Protein AF-A0A2V7HXD5-F1 (afdb_monomer_lite)

Structure (mmCIF, N/CA/C/O backbone):
data_AF-A0A2V7HXD5-F1
#
_entry.id   AF-A0A2V7HXD5-F1
#
loop_
_atom_site.group_PDB
_atom_site.id
_atom_site.type_symbol
_atom_site.label_atom_id
_atom_site.label_alt_id
_atom_site.label_comp_id
_atom_site.label_asym_id
_atom_site.label_entity_id
_atom_site.label_seq_id
_atom_site.pdbx_PDB_ins_code
_atom_site.Cartn_x
_atom_site.Cartn_y
_atom_site.Cartn_z
_atom_site.occupancy
_atom_site.B_iso_or_equiv
_atom_site.auth_seq_id
_atom_site.auth_comp_id
_atom_site.auth_asym_id
_atom_site.auth_atom_id
_atom_site.pdbx_PDB_model_num
ATOM 1 N N . GLY A 1 1 ? 47.932 -38.379 -30.375 1.00 43.94 1 GLY A N 1
ATOM 2 C CA . GLY A 1 1 ? 46.528 -38.253 -30.780 1.00 43.94 1 GLY A CA 1
ATOM 3 C C . GLY A 1 1 ? 46.052 -36.989 -30.139 1.00 43.94 1 GLY A C 1
ATOM 4 O O . GLY A 1 1 ? 45.934 -36.990 -28.926 1.00 43.94 1 GLY A O 1
ATOM 5 N N . ASP A 1 2 ? 45.994 -35.955 -30.968 1.00 50.66 2 ASP A N 1
ATOM 6 C CA . ASP A 1 2 ? 45.610 -34.555 -30.775 1.00 50.66 2 ASP A CA 1
ATOM 7 C C . ASP A 1 2 ? 45.106 -34.139 -29.389 1.00 50.66 2 ASP A C 1
ATOM 9 O O . ASP A 1 2 ? 44.000 -34.474 -28.968 1.00 50.66 2 ASP A O 1
ATOM 13 N N . GLU A 1 3 ? 45.947 -33.354 -28.713 1.00 61.72 3 GLU A N 1
ATOM 14 C CA . GLU A 1 3 ? 45.525 -32.427 -27.672 1.00 61.72 3 GLU A CA 1
ATOM 15 C C . GLU A 1 3 ? 44.831 -31.251 -28.366 1.00 61.72 3 GLU A C 1
ATOM 17 O O . GLU A 1 3 ? 45.400 -30.597 -29.239 1.00 61.72 3 GLU A O 1
ATOM 22 N N . ASP A 1 4 ? 43.570 -31.040 -28.005 1.00 64.25 4 ASP A N 1
ATOM 23 C CA . ASP A 1 4 ? 42.697 -29.964 -28.466 1.00 64.25 4 ASP A CA 1
ATOM 24 C C . ASP A 1 4 ? 43.253 -28.621 -27.943 1.00 64.25 4 ASP A C 1
ATOM 26 O O . ASP A 1 4 ? 42.905 -28.145 -26.859 1.00 64.25 4 ASP A O 1
ATOM 30 N N . GLU A 1 5 ? 44.242 -28.066 -28.652 1.00 73.25 5 GLU A N 1
ATOM 31 C CA . GLU A 1 5 ? 44.951 -26.850 -28.255 1.00 73.25 5 GLU A CA 1
ATOM 32 C C . GLU A 1 5 ? 44.042 -25.633 -28.482 1.00 73.25 5 GLU A C 1
ATOM 34 O O . GLU A 1 5 ? 43.740 -25.237 -29.609 1.00 73.25 5 GLU A O 1
ATOM 39 N N . GLN A 1 6 ? 43.556 -25.042 -27.390 1.00 76.94 6 GLN A N 1
ATOM 40 C CA . GLN A 1 6 ? 42.638 -23.907 -27.421 1.00 76.94 6 GLN A CA 1
ATOM 41 C C . GLN A 1 6 ? 43.305 -22.672 -28.067 1.00 76.94 6 GLN A C 1
ATOM 43 O O . GLN A 1 6 ? 44.046 -21.936 -27.420 1.00 76.94 6 GLN A O 1
ATOM 48 N N . LEU A 1 7 ? 42.990 -22.412 -29.341 1.00 79.62 7 LEU A N 1
ATOM 49 C CA . LEU A 1 7 ? 43.619 -21.377 -30.182 1.00 79.62 7 LEU A CA 1
ATOM 50 C C . LEU A 1 7 ? 43.292 -19.913 -29.803 1.00 79.62 7 LEU A C 1
ATOM 52 O O . LEU A 1 7 ? 43.888 -18.990 -30.361 1.00 79.62 7 LEU A O 1
ATOM 56 N N . GLY A 1 8 ? 42.366 -19.661 -28.871 1.00 82.12 8 GLY A N 1
ATOM 57 C CA . GLY A 1 8 ? 42.087 -18.313 -28.358 1.00 82.12 8 GLY A CA 1
ATOM 58 C C . GLY A 1 8 ? 40.630 -18.058 -27.966 1.00 82.12 8 GLY A C 1
ATOM 59 O O . GLY A 1 8 ? 39.785 -18.950 -28.002 1.00 82.12 8 GLY A O 1
ATOM 60 N N . VAL A 1 9 ? 40.336 -16.813 -27.578 1.00 90.31 9 VAL A N 1
ATOM 61 C CA . VAL A 1 9 ? 38.993 -16.347 -27.192 1.00 90.31 9 VAL A CA 1
ATOM 62 C C . VAL A 1 9 ? 38.540 -15.257 -28.158 1.00 90.31 9 VAL A C 1
ATOM 64 O O . VAL A 1 9 ? 39.230 -14.255 -28.335 1.00 90.31 9 VAL A O 1
ATOM 67 N N . ILE A 1 10 ? 37.356 -15.428 -28.746 1.00 88.94 10 ILE A N 1
ATOM 68 C CA . ILE A 1 10 ? 36.667 -14.374 -29.495 1.00 88.94 10 ILE A CA 1
ATOM 69 C C . ILE A 1 10 ? 35.654 -13.723 -28.553 1.00 88.94 10 ILE A C 1
ATOM 71 O O . ILE A 1 10 ? 34.765 -14.395 -28.035 1.00 88.94 10 ILE A O 1
ATOM 75 N N . CYS A 1 11 ? 35.778 -12.413 -28.346 1.00 88.00 11 CYS A N 1
ATOM 76 C CA . CYS A 1 11 ? 34.809 -11.619 -27.595 1.00 88.00 11 CYS A CA 1
ATOM 77 C C . CYS A 1 11 ? 34.032 -10.715 -28.556 1.00 88.00 11 CYS A C 1
ATOM 79 O O . CYS A 1 11 ? 34.633 -9.924 -29.281 1.00 88.00 11 CYS A O 1
ATOM 81 N N . ALA A 1 12 ? 32.703 -10.807 -28.532 1.00 87.88 12 ALA A N 1
ATOM 82 C CA . ALA A 1 12 ? 31.814 -9.857 -29.190 1.00 87.88 12 ALA A CA 1
ATOM 83 C C . ALA A 1 12 ? 31.232 -8.908 -28.133 1.00 87.88 12 ALA A C 1
ATOM 85 O O . ALA A 1 12 ? 30.623 -9.358 -27.162 1.00 87.88 12 ALA A O 1
ATOM 86 N N . CYS A 1 13 ? 31.426 -7.603 -28.320 1.00 87.25 13 CYS A N 1
ATOM 87 C CA . CYS A 1 13 ? 30.877 -6.566 -27.452 1.00 87.25 13 CYS A CA 1
ATOM 88 C C . CYS A 1 13 ? 29.902 -5.713 -28.260 1.00 87.25 13 CYS A C 1
ATOM 90 O O . CYS A 1 13 ? 30.297 -5.093 -29.244 1.00 87.25 13 CYS A O 1
ATOM 92 N N . GLU A 1 14 ? 28.648 -5.659 -27.825 1.00 90.31 14 GLU A N 1
ATOM 93 C CA . GLU A 1 14 ? 27.617 -4.815 -28.423 1.00 90.31 14 GLU A CA 1
ATOM 94 C C . GLU A 1 14 ? 27.211 -3.726 -27.425 1.00 90.31 14 GLU A C 1
ATOM 96 O O . GLU A 1 14 ? 27.039 -3.994 -26.229 1.00 90.31 14 GLU A O 1
ATOM 101 N N . ASP A 1 15 ? 27.088 -2.483 -27.895 1.00 92.56 15 ASP A N 1
ATOM 102 C CA . ASP A 1 15 ? 26.628 -1.382 -27.053 1.00 92.56 15 ASP A CA 1
ATOM 103 C C . ASP A 1 15 ? 25.112 -1.474 -26.843 1.00 92.56 15 ASP A C 1
ATOM 105 O O . ASP A 1 15 ? 24.300 -1.043 -27.660 1.00 92.56 15 ASP A O 1
ATOM 109 N N . LEU A 1 16 ? 24.729 -2.036 -25.699 1.00 92.44 16 LEU A N 1
ATOM 110 C CA . LEU A 1 16 ? 23.335 -2.180 -25.285 1.00 92.44 16 LEU A CA 1
ATOM 111 C C . LEU A 1 16 ? 22.818 -0.981 -24.476 1.00 92.44 16 LEU A C 1
ATOM 113 O O . LEU A 1 16 ? 21.741 -1.069 -23.882 1.00 92.44 16 LEU A O 1
ATOM 117 N N . THR A 1 17 ? 23.556 0.131 -24.400 1.00 93.25 17 THR A N 1
ATOM 118 C CA . THR A 1 17 ? 23.197 1.277 -23.546 1.00 93.25 17 THR A CA 1
ATOM 119 C C . THR A 1 17 ? 21.822 1.837 -23.902 1.00 93.25 17 THR A C 1
ATOM 121 O O . THR A 1 17 ? 20.978 2.015 -23.021 1.00 93.25 17 THR A O 1
ATOM 124 N N . ALA A 1 18 ? 21.555 2.055 -25.193 1.00 93.12 18 ALA A N 1
ATOM 125 C CA . ALA A 1 18 ? 20.279 2.591 -25.665 1.00 93.12 18 ALA A CA 1
ATOM 126 C C . ALA A 1 18 ? 19.106 1.631 -25.407 1.00 93.12 18 ALA A C 1
ATOM 128 O O . ALA A 1 18 ? 18.042 2.061 -24.958 1.00 93.12 18 ALA A O 1
ATOM 129 N N . VAL A 1 19 ? 19.317 0.329 -25.632 1.00 93.25 19 VAL A N 1
ATOM 130 C CA . VAL A 1 19 ? 18.309 -0.715 -25.389 1.00 93.25 19 VAL A CA 1
ATOM 131 C C . VAL A 1 19 ? 17.951 -0.763 -23.906 1.00 93.25 19 VAL A C 1
ATOM 133 O O . VAL A 1 19 ? 16.781 -0.650 -23.554 1.00 93.25 19 VAL A O 1
ATOM 136 N N . ARG A 1 20 ? 18.954 -0.811 -23.022 1.00 89.50 20 ARG A N 1
ATOM 137 C CA . ARG A 1 20 ? 18.744 -0.829 -21.566 1.00 89.50 20 ARG A CA 1
ATOM 138 C C . ARG A 1 20 ? 18.057 0.434 -21.051 1.00 89.50 20 ARG A C 1
ATOM 140 O O . ARG A 1 20 ? 17.211 0.353 -20.164 1.00 89.50 20 ARG A O 1
ATOM 147 N N . ALA A 1 21 ? 18.394 1.601 -21.600 1.00 91.25 21 ALA A N 1
ATOM 148 C CA . ALA A 1 21 ? 17.727 2.851 -21.245 1.00 91.25 21 ALA A CA 1
ATOM 149 C C . ALA A 1 21 ? 16.247 2.853 -21.670 1.00 91.25 21 ALA A C 1
ATOM 151 O O . ALA A 1 21 ? 15.394 3.348 -20.932 1.00 91.25 21 ALA A O 1
ATOM 152 N N . MET A 1 22 ? 15.932 2.289 -22.840 1.00 93.75 22 MET A N 1
ATOM 153 C CA . MET A 1 22 ? 14.553 2.136 -23.307 1.00 93.75 22 MET A CA 1
ATOM 154 C C . MET A 1 22 ? 13.769 1.141 -22.444 1.00 93.75 22 M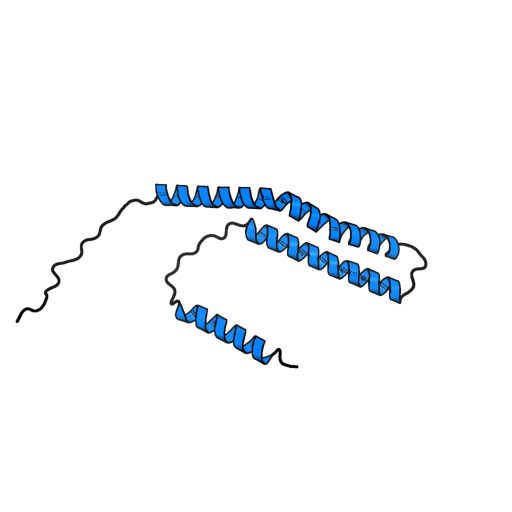ET A C 1
ATOM 156 O O . MET A 1 22 ? 12.648 1.442 -22.042 1.00 93.75 22 MET A O 1
ATOM 160 N N . GLU A 1 23 ? 14.364 -0.004 -22.107 1.00 92.00 23 GLU A N 1
ATOM 161 C CA . GLU A 1 23 ? 13.765 -0.990 -21.201 1.00 92.00 23 GLU A CA 1
ATOM 162 C C . GLU A 1 23 ? 13.416 -0.375 -19.842 1.00 92.00 23 GLU A C 1
ATOM 164 O O . GLU A 1 23 ? 12.315 -0.588 -19.336 1.00 92.00 23 GLU A O 1
ATOM 169 N N . GLU A 1 24 ? 14.312 0.429 -19.263 1.00 88.62 24 GLU A N 1
ATOM 170 C CA . GLU A 1 24 ? 14.051 1.077 -17.975 1.00 88.62 24 GLU A CA 1
ATOM 171 C C . GLU A 1 24 ? 12.925 2.113 -18.075 1.00 88.62 24 GLU A C 1
ATOM 173 O O . GLU A 1 24 ? 12.053 2.162 -17.208 1.00 88.62 24 GLU A O 1
ATOM 178 N N . ARG A 1 25 ? 12.871 2.888 -19.168 1.00 89.50 25 ARG A N 1
ATOM 179 C CA . ARG A 1 25 ? 11.766 3.828 -19.425 1.00 89.50 25 ARG A CA 1
ATOM 180 C C . ARG A 1 25 ? 10.427 3.112 -19.579 1.00 89.50 25 ARG A C 1
ATOM 182 O O . ARG A 1 25 ? 9.438 3.559 -19.004 1.00 89.50 25 ARG A O 1
ATOM 189 N N . LEU A 1 26 ? 10.390 2.003 -20.319 1.00 91.88 26 LEU A N 1
ATOM 190 C CA . LEU A 1 26 ? 9.186 1.181 -20.468 1.00 91.88 26 LEU A CA 1
ATOM 191 C C . LEU A 1 26 ? 8.746 0.605 -19.121 1.00 91.88 26 LEU A C 1
ATOM 193 O O . LEU A 1 26 ? 7.572 0.689 -18.769 1.00 91.88 26 LEU A O 1
ATOM 197 N N . ARG A 1 27 ? 9.693 0.091 -18.330 1.00 87.62 27 ARG A N 1
ATOM 198 C CA . ARG A 1 27 ? 9.423 -0.443 -16.991 1.00 87.62 27 ARG A CA 1
ATOM 199 C C . ARG A 1 27 ? 8.896 0.644 -16.046 1.00 87.62 27 ARG A C 1
ATOM 201 O O . ARG A 1 27 ? 7.976 0.392 -15.272 1.00 87.62 27 ARG A O 1
ATOM 208 N N . GLN A 1 28 ? 9.435 1.860 -16.119 1.00 86.44 28 GLN A N 1
ATOM 209 C CA . GLN A 1 28 ? 8.939 3.003 -15.352 1.00 86.44 28 GLN A CA 1
ATOM 210 C C . GLN A 1 28 ? 7.526 3.415 -15.790 1.00 86.44 28 GLN A C 1
ATOM 212 O O . GLN A 1 28 ? 6.674 3.666 -14.938 1.00 86.44 28 GLN A O 1
ATOM 217 N N . ALA A 1 29 ? 7.258 3.453 -17.097 1.00 89.12 29 ALA A N 1
ATOM 218 C CA . ALA A 1 29 ? 5.943 3.785 -17.638 1.00 89.12 29 ALA A CA 1
ATOM 219 C C . ALA A 1 29 ? 4.873 2.755 -17.237 1.00 89.12 29 ALA A C 1
ATOM 221 O O . ALA A 1 29 ? 3.789 3.143 -16.806 1.00 89.12 29 ALA A O 1
ATOM 222 N N . ASP A 1 30 ? 5.185 1.458 -17.305 1.00 88.81 30 ASP A N 1
ATOM 223 C CA 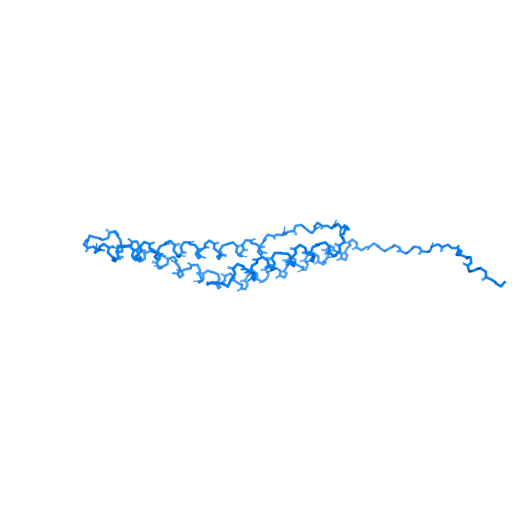. ASP A 1 30 ? 4.272 0.385 -16.893 1.00 88.81 30 ASP A CA 1
ATOM 224 C C . ASP A 1 30 ? 3.962 0.428 -15.386 1.00 88.81 30 ASP A C 1
ATOM 226 O O . ASP A 1 30 ? 2.803 0.308 -14.971 1.00 88.81 30 ASP A O 1
ATOM 230 N N . ARG A 1 31 ? 4.972 0.716 -14.550 1.00 84.94 31 ARG A N 1
ATOM 231 C CA . ARG A 1 31 ? 4.772 0.961 -13.111 1.00 84.94 31 ARG A CA 1
ATOM 232 C C . ARG A 1 31 ? 3.833 2.136 -12.861 1.00 84.94 31 ARG A C 1
ATOM 234 O O . ARG A 1 31 ? 2.898 2.007 -12.076 1.00 84.94 31 ARG A O 1
ATOM 241 N N . LEU A 1 32 ? 4.049 3.270 -13.530 1.00 85.81 32 LEU A N 1
ATOM 242 C CA . LEU A 1 32 ? 3.195 4.455 -13.390 1.00 85.81 32 LEU A CA 1
ATOM 243 C C . LEU A 1 32 ? 1.763 4.192 -13.867 1.00 85.81 32 LEU A C 1
ATOM 245 O O . LEU A 1 32 ? 0.813 4.596 -13.199 1.00 85.81 32 LEU A O 1
ATOM 249 N N . ALA A 1 33 ? 1.593 3.480 -14.981 1.00 88.56 33 ALA A N 1
ATOM 250 C CA . ALA A 1 33 ? 0.278 3.080 -15.470 1.00 88.56 33 ALA A CA 1
ATOM 251 C C . ALA A 1 33 ? -0.437 2.169 -14.460 1.00 88.56 33 ALA A C 1
ATOM 253 O O . ALA A 1 33 ? -1.623 2.352 -14.181 1.00 88.56 33 ALA A O 1
ATOM 254 N N . THR A 1 34 ? 0.290 1.222 -13.866 1.00 86.50 34 THR A N 1
ATOM 255 C CA . THR A 1 34 ? -0.240 0.327 -12.833 1.00 86.50 34 THR A CA 1
ATOM 256 C C . THR A 1 34 ? -0.627 1.090 -11.569 1.00 86.50 34 THR A C 1
ATOM 258 O O . THR A 1 34 ? -1.750 0.922 -11.094 1.00 86.50 34 THR A O 1
ATOM 261 N N . LEU A 1 35 ? 0.230 1.995 -11.085 1.00 86.50 35 LEU A N 1
ATOM 262 C CA . LEU A 1 35 ? -0.096 2.913 -9.991 1.00 86.50 35 LEU A CA 1
ATOM 263 C C . LEU A 1 35 ? -1.359 3.718 -10.303 1.00 86.50 35 LEU A C 1
ATOM 265 O O . LEU A 1 35 ? -2.243 3.805 -9.457 1.00 86.50 35 LEU A O 1
ATOM 269 N N . GLY A 1 36 ? -1.492 4.250 -11.520 1.00 85.75 36 GLY A N 1
ATOM 270 C CA . GLY A 1 36 ? -2.686 4.974 -11.959 1.00 85.75 36 GLY A CA 1
ATOM 271 C C . GLY A 1 36 ? -3.955 4.121 -11.877 1.00 85.75 36 GLY A C 1
ATOM 272 O O . GLY A 1 36 ? -4.939 4.546 -11.273 1.00 85.75 36 GLY A O 1
ATOM 273 N N . ARG A 1 37 ? -3.921 2.884 -12.398 1.00 86.25 37 ARG A N 1
ATOM 274 C CA . ARG A 1 37 ? -5.050 1.936 -12.302 1.00 86.25 37 ARG A CA 1
ATOM 275 C C . ARG A 1 37 ? -5.396 1.579 -10.855 1.00 86.25 37 ARG A C 1
ATOM 277 O O . ARG A 1 37 ? -6.569 1.440 -10.526 1.00 86.25 37 ARG A O 1
ATOM 284 N N . MET A 1 38 ? -4.391 1.430 -9.994 1.00 85.56 38 MET A N 1
ATOM 285 C CA . MET A 1 38 ? -4.585 1.087 -8.583 1.00 85.56 38 MET A CA 1
ATOM 286 C C . MET A 1 38 ? -5.015 2.288 -7.734 1.00 85.56 38 MET A C 1
ATOM 288 O O . MET A 1 38 ? -5.657 2.094 -6.709 1.00 85.56 38 MET A O 1
ATOM 292 N N . SER A 1 39 ? -4.715 3.521 -8.154 1.00 87.44 39 SER A N 1
ATOM 293 C CA . SER A 1 39 ? -4.924 4.733 -7.347 1.00 87.44 39 SER A CA 1
ATOM 294 C C . SER A 1 39 ? -6.377 4.918 -6.912 1.00 87.44 39 SER A C 1
ATOM 296 O O . SER A 1 39 ? -6.629 5.249 -5.756 1.00 87.44 39 SER A O 1
ATOM 298 N N . ALA A 1 40 ? -7.339 4.661 -7.806 1.00 86.56 40 ALA A N 1
ATOM 299 C CA . ALA A 1 40 ? -8.760 4.743 -7.466 1.00 86.56 40 ALA A CA 1
ATOM 300 C C . ALA A 1 40 ? -9.141 3.717 -6.386 1.00 86.56 40 ALA A C 1
ATOM 302 O O . ALA A 1 40 ? -9.769 4.069 -5.388 1.00 86.56 40 ALA A O 1
ATOM 303 N N . ASN A 1 41 ? -8.701 2.467 -6.546 1.00 86.12 41 ASN A N 1
ATOM 304 C CA . ASN A 1 41 ? -8.966 1.399 -5.583 1.00 86.12 41 ASN A CA 1
ATOM 305 C C . ASN A 1 41 ? -8.299 1.681 -4.234 1.00 86.12 41 ASN A C 1
ATOM 307 O O . ASN A 1 41 ? -8.949 1.552 -3.206 1.00 86.12 41 ASN A O 1
ATOM 311 N N . ILE A 1 42 ? -7.056 2.164 -4.228 1.00 90.56 42 ILE A N 1
ATOM 312 C CA . ILE A 1 42 ? -6.338 2.539 -3.003 1.00 90.56 42 ILE A CA 1
ATOM 313 C C . ILE A 1 42 ? -7.042 3.693 -2.291 1.00 90.56 42 ILE A C 1
ATOM 315 O O . ILE A 1 42 ? -7.224 3.647 -1.078 1.00 90.56 42 ILE A O 1
ATOM 319 N N . ALA A 1 43 ? -7.504 4.710 -3.022 1.00 90.62 43 ALA A N 1
ATOM 320 C CA . ALA A 1 43 ? -8.275 5.797 -2.427 1.00 90.62 43 ALA A CA 1
ATOM 321 C C . ALA A 1 43 ? -9.577 5.288 -1.780 1.00 90.62 43 ALA A C 1
ATOM 323 O O . ALA A 1 43 ? -9.947 5.740 -0.694 1.00 90.62 43 ALA A O 1
ATOM 324 N N . HIS A 1 44 ? -10.261 4.333 -2.416 1.00 90.44 44 HIS A N 1
ATOM 325 C CA . HIS A 1 44 ? -11.426 3.666 -1.834 1.00 90.44 44 HIS A CA 1
ATOM 326 C C . HIS A 1 44 ? -11.064 2.826 -0.602 1.00 90.44 44 HIS A C 1
ATOM 328 O O . HIS A 1 44 ? -11.747 2.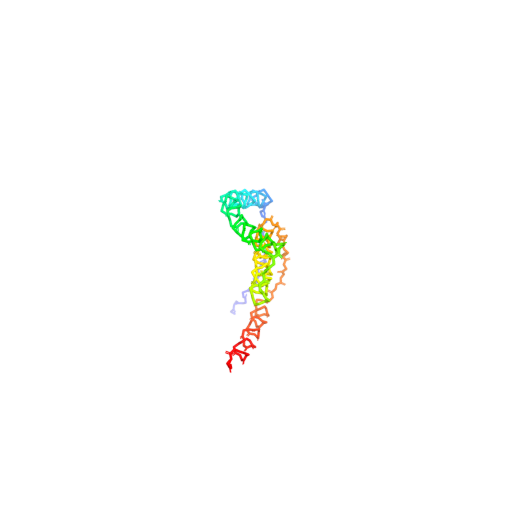904 0.419 1.00 90.44 44 HIS A O 1
ATOM 334 N N . GLU A 1 45 ? -9.972 2.072 -0.659 1.00 92.44 45 GLU A N 1
ATOM 335 C CA . GLU A 1 45 ? -9.507 1.236 0.444 1.00 92.44 45 GLU A CA 1
ATOM 336 C C . GLU A 1 45 ? -8.990 2.036 1.637 1.00 92.44 45 GLU A C 1
ATOM 338 O O . GLU A 1 45 ? -9.149 1.563 2.752 1.00 92.44 45 GLU A O 1
ATOM 343 N N . ILE A 1 46 ? -8.441 3.238 1.440 1.00 94.69 46 ILE A N 1
ATOM 344 C CA . ILE A 1 46 ? -8.055 4.171 2.513 1.00 94.69 46 ILE A CA 1
ATOM 345 C C . ILE A 1 46 ? -9.291 4.821 3.142 1.00 94.69 46 ILE A C 1
ATOM 347 O O . ILE A 1 46 ? -9.365 4.988 4.362 1.00 94.69 46 ILE A O 1
ATOM 351 N N . ARG A 1 47 ? -10.285 5.184 2.322 1.00 92.88 47 ARG A N 1
ATOM 352 C CA . ARG A 1 47 ? -11.514 5.837 2.795 1.00 92.88 47 ARG A CA 1
ATOM 353 C C . ARG A 1 47 ? -12.266 4.975 3.809 1.00 92.88 47 ARG A C 1
ATOM 355 O O . ARG A 1 47 ? -12.823 5.515 4.759 1.00 92.88 47 ARG A O 1
ATOM 362 N N . ASN A 1 48 ? -12.268 3.658 3.624 1.00 92.75 48 ASN A N 1
ATOM 363 C CA . ASN A 1 48 ? -13.033 2.737 4.464 1.00 92.75 48 ASN A CA 1
ATOM 364 C C . ASN A 1 48 ? -12.526 2.679 5.930 1.00 92.75 48 ASN A C 1
ATOM 366 O O . ASN A 1 48 ? -13.317 2.975 6.827 1.00 92.75 48 ASN A O 1
ATOM 370 N N . PRO A 1 49 ? -11.240 2.378 6.210 1.00 94.12 49 PRO A N 1
ATOM 371 C CA . PRO A 1 49 ? -10.648 2.482 7.542 1.00 94.12 49 PRO A CA 1
ATOM 372 C C . PRO A 1 49 ? -10.807 3.870 8.157 1.00 94.12 49 PRO A C 1
ATOM 374 O O . PRO A 1 49 ? -11.133 3.970 9.335 1.00 94.12 49 PRO A O 1
ATOM 377 N N . LEU A 1 50 ? -10.635 4.942 7.370 1.00 96.12 50 LEU A N 1
ATOM 378 C CA . LEU A 1 50 ? -10.816 6.311 7.863 1.00 96.12 50 LEU A CA 1
ATOM 379 C C . LEU A 1 50 ? -12.249 6.570 8.334 1.00 96.12 50 LEU A C 1
ATOM 381 O O . LEU A 1 50 ? -12.435 7.099 9.423 1.00 96.12 50 LEU A O 1
ATOM 385 N N . ALA A 1 51 ? -13.258 6.156 7.567 1.00 95.94 51 ALA A N 1
ATOM 386 C CA . ALA A 1 51 ? -14.653 6.296 7.978 1.00 95.94 51 ALA A CA 1
ATOM 387 C C . ALA A 1 51 ? -14.948 5.503 9.264 1.00 95.94 51 ALA A C 1
ATOM 389 O O . ALA A 1 51 ? -15.608 6.013 10.170 1.00 95.94 51 ALA A O 1
ATOM 390 N N . SER A 1 52 ? -14.414 4.281 9.375 1.00 95.56 52 SER A N 1
ATOM 391 C CA . SER A 1 52 ? -14.544 3.460 10.585 1.00 95.56 52 SER A CA 1
ATOM 392 C C . SER A 1 52 ? -13.839 4.087 11.793 1.00 95.56 52 SER A C 1
ATOM 394 O O . SER A 1 52 ? -14.365 4.029 12.903 1.00 95.56 52 SER A O 1
ATOM 396 N N . LEU A 1 53 ? -12.667 4.695 11.589 1.00 95.94 53 LEU A N 1
ATOM 397 C CA . LEU A 1 53 ? -11.923 5.429 12.613 1.00 95.94 53 LEU A CA 1
ATOM 398 C C . LEU A 1 53 ? -12.715 6.630 13.112 1.00 95.94 53 LEU A C 1
ATOM 400 O O . LEU A 1 53 ? -12.907 6.770 14.317 1.00 95.94 53 LEU A O 1
ATOM 404 N N . THR A 1 54 ? -13.197 7.467 12.191 1.00 94.94 54 THR A N 1
ATOM 405 C CA . THR A 1 54 ? -13.996 8.649 12.521 1.00 94.94 54 THR A CA 1
ATOM 406 C C . THR A 1 54 ? -15.229 8.254 13.322 1.00 94.94 54 THR A C 1
ATOM 408 O O . THR A 1 54 ? -15.412 8.771 14.419 1.00 94.94 54 THR A O 1
ATOM 411 N N . GLY A 1 55 ? -16.003 7.267 12.858 1.00 94.62 55 GLY A N 1
ATOM 412 C CA . GLY A 1 55 ? -17.189 6.806 13.582 1.00 94.62 55 GLY A CA 1
ATOM 413 C C . GLY A 1 55 ? -16.866 6.238 14.969 1.00 94.62 55 GLY A C 1
ATOM 414 O O . GLY A 1 55 ? -17.567 6.524 15.937 1.00 94.62 55 GLY A O 1
ATOM 415 N N . ALA A 1 56 ? -15.776 5.474 15.108 1.00 93.62 56 ALA A N 1
ATOM 416 C CA . ALA A 1 56 ? -15.370 4.952 16.411 1.00 93.62 56 ALA A CA 1
ATOM 417 C C . ALA A 1 56 ? -14.945 6.070 17.378 1.00 93.62 56 ALA A C 1
ATOM 419 O O . ALA A 1 56 ? -15.325 6.048 18.548 1.00 93.62 56 ALA A O 1
ATOM 420 N N . ILE A 1 57 ? -14.196 7.060 16.888 1.00 94.38 57 ILE A N 1
ATOM 421 C CA . ILE A 1 57 ? -13.741 8.214 17.672 1.00 94.38 57 ILE A CA 1
ATOM 422 C C . ILE A 1 57 ? -14.920 9.106 18.078 1.00 94.38 57 ILE A C 1
ATOM 424 O O . ILE A 1 57 ? -14.970 9.540 19.226 1.00 94.38 57 ILE A O 1
ATOM 428 N N . GLU A 1 58 ? -15.890 9.340 17.192 1.00 94.12 58 GLU A N 1
ATOM 429 C CA . GLU A 1 58 ? -17.105 10.109 17.500 1.00 94.12 58 GLU A CA 1
ATOM 430 C C . GLU A 1 58 ? -17.893 9.481 18.658 1.00 94.12 58 GLU A C 1
ATOM 432 O O . GLU A 1 58 ? -18.283 10.173 19.600 1.00 94.12 58 GLU A O 1
ATOM 437 N N . VAL A 1 59 ? -18.064 8.155 18.646 1.00 92.31 59 VAL A N 1
ATOM 438 C CA . VAL A 1 59 ? -18.748 7.438 19.733 1.00 92.31 59 VAL A CA 1
ATOM 439 C C . VAL A 1 59 ? -17.912 7.429 21.016 1.00 92.31 59 VAL A C 1
ATOM 441 O O . VAL A 1 59 ? -18.460 7.564 22.112 1.00 92.31 59 VAL A O 1
ATOM 444 N N . LEU A 1 60 ? -16.587 7.310 20.915 1.00 90.94 60 LEU A N 1
ATOM 445 C CA . LEU A 1 60 ? -15.684 7.403 22.068 1.00 90.94 60 LEU A CA 1
ATOM 446 C C . LEU A 1 60 ? -15.704 8.787 22.728 1.00 90.94 60 LEU A C 1
ATOM 448 O O . LEU A 1 60 ? -15.590 8.870 23.951 1.00 90.94 60 LEU A O 1
ATOM 452 N N . ALA A 1 61 ? -15.845 9.847 21.931 1.00 88.38 61 ALA A N 1
ATOM 453 C CA . ALA A 1 61 ? -15.931 11.227 22.398 1.00 88.38 61 ALA A CA 1
ATOM 454 C C . ALA A 1 61 ? -17.303 11.568 23.006 1.00 88.38 61 ALA A C 1
ATOM 456 O O . ALA A 1 61 ? -17.421 12.543 23.749 1.00 88.38 61 ALA A O 1
ATOM 457 N N . SER A 1 62 ? -18.339 10.778 22.711 1.00 88.25 62 SER A N 1
ATOM 458 C CA . SER A 1 62 ? -19.661 10.943 23.314 1.00 88.25 62 SER A CA 1
ATOM 459 C C . SER A 1 62 ? -19.685 10.484 24.783 1.00 88.25 62 SER A C 1
ATOM 461 O O . SER A 1 62 ? -19.011 9.533 25.182 1.00 88.25 62 SER A O 1
ATOM 463 N N . ASN A 1 63 ? -20.461 11.175 25.622 1.00 79.06 63 ASN A N 1
ATOM 464 C CA . ASN A 1 63 ? -20.629 10.805 27.029 1.00 79.06 63 ASN A CA 1
ATOM 465 C C . ASN A 1 63 ? -21.544 9.574 27.167 1.00 79.06 63 ASN A C 1
ATOM 467 O O . ASN A 1 63 ? -22.536 9.456 26.454 1.00 79.06 63 ASN A O 1
ATOM 471 N N . GLY A 1 64 ? -21.268 8.702 28.144 1.00 77.06 64 GLY A N 1
ATOM 472 C CA . GLY A 1 64 ? -22.154 7.579 28.496 1.00 77.06 64 GLY A CA 1
ATOM 473 C C . GLY A 1 64 ? -21.807 6.222 27.870 1.00 77.06 64 GLY A C 1
ATOM 474 O O . GLY A 1 64 ? -22.545 5.259 28.061 1.00 77.06 64 GLY A O 1
ATOM 475 N N . THR A 1 65 ? -20.680 6.103 27.166 1.00 76.12 65 THR A N 1
ATOM 476 C CA . THR A 1 65 ? -20.217 4.831 26.591 1.00 76.12 65 THR A CA 1
ATOM 477 C C . THR A 1 65 ? -19.742 3.874 27.689 1.00 76.12 65 THR A C 1
ATOM 479 O O . THR A 1 65 ? -18.819 4.195 28.442 1.00 76.12 65 THR A O 1
ATOM 482 N N . ALA A 1 66 ? -20.354 2.688 27.776 1.00 84.06 66 ALA A N 1
ATOM 483 C CA . ALA A 1 66 ? -19.948 1.640 28.714 1.00 84.06 66 ALA A CA 1
ATOM 484 C C . ALA A 1 66 ? -18.485 1.212 28.487 1.00 84.06 66 ALA A C 1
ATOM 486 O O . ALA A 1 66 ? -17.993 1.250 27.357 1.00 84.06 66 ALA A O 1
ATOM 487 N N . GLY A 1 67 ? -17.798 0.776 29.550 1.00 85.56 67 GLY A N 1
ATOM 488 C CA . GLY A 1 67 ? -16.371 0.420 29.503 1.00 85.56 67 GLY A CA 1
ATOM 489 C C . GLY A 1 67 ? -16.031 -0.625 28.434 1.00 85.56 67 GLY A C 1
ATOM 490 O O . GLY A 1 67 ? -15.109 -0.418 27.653 1.00 85.56 67 GLY A O 1
ATOM 491 N N . GLU A 1 68 ? -16.838 -1.681 28.320 1.00 86.25 68 GLU A N 1
ATOM 492 C CA . GLU A 1 68 ? -16.650 -2.745 27.321 1.00 86.25 68 GLU A CA 1
ATOM 493 C C . GLU A 1 68 ? -16.808 -2.234 25.875 1.00 86.25 68 GLU A C 1
ATOM 495 O O . GLU A 1 68 ? -16.029 -2.574 24.984 1.00 86.25 68 GLU A O 1
ATOM 500 N N . VAL A 1 69 ? -17.782 -1.347 25.637 1.00 88.88 69 VAL A N 1
ATOM 501 C CA . VAL A 1 69 ? -17.995 -0.723 24.322 1.00 88.88 69 VAL A CA 1
ATOM 502 C C . VAL A 1 69 ? -16.834 0.209 23.982 1.00 88.88 69 VAL A C 1
ATOM 504 O O . VAL A 1 69 ? -16.336 0.188 22.858 1.00 88.88 69 VAL A O 1
ATOM 507 N N . ARG A 1 70 ? -16.359 0.991 24.957 1.00 90.62 70 ARG A N 1
ATOM 508 C CA . ARG A 1 70 ? -15.194 1.869 24.806 1.00 90.62 70 ARG A CA 1
ATOM 509 C C . ARG A 1 70 ? -13.943 1.078 24.425 1.00 90.62 70 ARG A C 1
ATOM 511 O O . ARG A 1 70 ? -13.234 1.475 23.506 1.00 90.62 70 ARG A O 1
ATOM 518 N N . GLU A 1 71 ? -13.697 -0.048 25.084 1.00 92.31 71 GLU A N 1
ATOM 519 C CA . GLU A 1 71 ? -12.552 -0.905 24.781 1.00 92.31 71 GLU A CA 1
ATOM 520 C C . GLU A 1 71 ? -12.643 -1.498 23.371 1.00 92.31 71 GLU A C 1
ATOM 522 O O . GLU A 1 71 ? -11.686 -1.423 22.599 1.00 92.31 71 GLU A O 1
ATOM 527 N N . ARG A 1 72 ? -13.825 -1.976 22.968 1.00 92.62 72 ARG A N 1
ATOM 528 C CA . ARG A 1 72 ? -14.047 -2.474 21.606 1.00 92.62 72 ARG A CA 1
ATOM 529 C C . ARG A 1 72 ? -13.823 -1.399 20.539 1.00 92.62 72 ARG A C 1
ATOM 531 O O . ARG A 1 72 ? -13.228 -1.688 19.502 1.00 92.62 72 ARG A O 1
ATOM 538 N N . LEU A 1 73 ? -14.267 -0.167 20.783 1.00 94.19 73 LEU A N 1
ATOM 539 C CA . LEU A 1 73 ? -14.040 0.962 19.876 1.00 94.19 73 LEU A CA 1
ATOM 540 C C . LEU A 1 73 ? -12.555 1.336 19.793 1.00 94.19 73 LEU A C 1
ATOM 542 O O . LEU A 1 73 ? -12.051 1.569 18.696 1.00 94.19 73 LEU A O 1
ATOM 546 N N . ALA A 1 74 ? -11.829 1.325 20.914 1.00 93.19 74 ALA A N 1
ATOM 547 C CA . ALA A 1 74 ? -10.384 1.548 20.919 1.00 93.19 74 ALA A CA 1
ATOM 548 C C . ALA A 1 74 ? -9.633 0.473 20.110 1.00 93.19 74 ALA A C 1
ATOM 550 O O . ALA A 1 74 ? -8.726 0.795 19.343 1.00 93.19 74 ALA A O 1
ATOM 551 N N . GLN A 1 75 ? -10.054 -0.793 20.204 1.00 95.25 75 GLN A N 1
ATOM 552 C CA . GLN A 1 75 ? -9.492 -1.875 19.390 1.00 95.25 75 GLN A CA 1
ATOM 553 C C . GLN A 1 75 ? -9.771 -1.693 17.893 1.00 95.25 75 GLN A C 1
ATOM 555 O O . GLN A 1 75 ? -8.890 -1.939 17.069 1.00 95.25 75 GLN A O 1
ATOM 560 N N . ILE A 1 76 ? -10.965 -1.213 17.524 1.00 94.75 76 ILE A N 1
ATOM 561 C CA . ILE A 1 76 ? -11.281 -0.859 16.130 1.00 94.75 76 ILE A CA 1
ATOM 562 C C . ILE A 1 76 ? -10.326 0.231 15.634 1.00 94.75 76 ILE A C 1
ATOM 564 O O . ILE A 1 76 ? -9.770 0.101 14.545 1.00 94.75 76 ILE A O 1
ATOM 568 N N . VAL A 1 77 ? -10.077 1.264 16.444 1.00 96.12 77 VAL A N 1
ATOM 569 C CA . VAL A 1 77 ? -9.154 2.349 16.086 1.00 96.12 77 VAL A CA 1
ATOM 570 C C . VAL A 1 77 ? -7.738 1.827 15.833 1.00 96.12 77 VAL A C 1
ATOM 572 O O . VAL A 1 77 ? -7.140 2.123 14.798 1.00 96.12 77 VAL A O 1
ATOM 575 N N . LEU A 1 78 ? -7.201 1.007 16.739 1.00 96.00 78 LEU A N 1
ATOM 576 C CA . LEU A 1 78 ? -5.861 0.435 16.578 1.00 96.00 78 LEU A CA 1
ATOM 577 C C . LEU A 1 78 ? -5.763 -0.446 15.327 1.00 96.00 78 LEU A C 1
ATOM 579 O O . LEU A 1 78 ? -4.813 -0.324 14.552 1.00 96.00 78 LEU A O 1
ATOM 583 N N . LYS A 1 79 ? -6.773 -1.290 15.096 1.00 96.12 79 LYS A N 1
ATOM 584 C CA . LYS A 1 79 ? -6.827 -2.183 13.938 1.00 96.12 79 LYS A CA 1
ATOM 585 C C . LYS A 1 79 ? -6.852 -1.417 12.616 1.00 96.12 79 LYS A C 1
ATOM 587 O O . LYS A 1 79 ? -6.072 -1.729 11.717 1.00 96.12 79 LYS A O 1
ATOM 592 N N . GLU A 1 80 ? -7.728 -0.424 12.484 1.00 96.88 80 GLU A N 1
ATOM 593 C CA . GLU A 1 80 ? -7.871 0.327 11.232 1.00 96.88 80 GLU A CA 1
ATOM 594 C C . GLU A 1 80 ? -6.669 1.250 10.971 1.00 96.88 80 GLU A C 1
ATOM 596 O O . GLU A 1 80 ? -6.266 1.418 9.821 1.00 96.88 80 GLU A O 1
ATOM 601 N N . SER A 1 81 ? -6.018 1.762 12.022 1.00 95.50 81 SER A N 1
ATOM 602 C CA . SER A 1 81 ? -4.734 2.472 11.908 1.00 95.50 81 SER A CA 1
ATOM 603 C C . SER A 1 81 ? -3.613 1.563 11.378 1.00 95.50 81 SER A C 1
ATOM 605 O O . SER A 1 81 ? -2.874 1.931 10.457 1.00 95.50 81 SER A O 1
ATOM 607 N N . GLY A 1 82 ? -3.525 0.330 11.893 1.00 95.62 82 GLY A N 1
ATOM 608 C CA . GLY A 1 82 ? -2.600 -0.682 11.377 1.00 95.62 82 GLY A CA 1
ATOM 609 C C . GLY A 1 82 ? -2.879 -1.021 9.912 1.00 95.62 82 GLY A C 1
ATOM 610 O O . GLY A 1 82 ? -1.970 -1.028 9.086 1.00 95.62 82 GLY A O 1
ATOM 611 N N . ARG A 1 83 ? -4.153 -1.200 9.551 1.00 95.44 83 ARG A N 1
ATOM 612 C CA . ARG A 1 83 ? -4.562 -1.465 8.166 1.00 95.44 83 ARG A CA 1
ATOM 613 C C . ARG A 1 83 ? -4.196 -0.328 7.208 1.00 95.44 83 ARG A C 1
ATOM 615 O O . ARG A 1 83 ? -3.720 -0.602 6.110 1.00 95.44 83 ARG A O 1
ATOM 622 N N . LEU A 1 84 ? -4.375 0.933 7.612 1.00 96.00 84 LEU A N 1
ATOM 623 C CA . LEU A 1 84 ? -3.929 2.088 6.821 1.00 96.00 84 LEU A CA 1
ATOM 624 C C . LEU A 1 84 ? -2.416 2.075 6.596 1.00 96.00 84 LEU A C 1
ATOM 626 O O . LEU A 1 84 ? -1.959 2.367 5.492 1.00 96.00 84 LEU A O 1
ATOM 630 N N . SER A 1 85 ? -1.655 1.708 7.626 1.00 94.44 85 SER A N 1
ATOM 631 C CA . SER A 1 85 ? -0.196 1.623 7.550 1.00 94.44 85 SER A CA 1
ATOM 632 C C . SER A 1 85 ? 0.254 0.567 6.535 1.00 94.44 85 SER A C 1
ATOM 634 O O . SER A 1 85 ? 1.136 0.845 5.725 1.00 94.44 85 SER A O 1
ATOM 636 N N . GLU A 1 86 ? -0.394 -0.600 6.509 1.00 94.19 86 GLU A N 1
ATOM 637 C CA . GLU A 1 86 ? -0.112 -1.658 5.528 1.00 94.19 86 GLU A CA 1
ATOM 638 C C . GLU A 1 86 ? -0.469 -1.243 4.092 1.00 94.19 86 GLU A C 1
ATOM 640 O O . GLU A 1 86 ? 0.329 -1.446 3.176 1.00 94.19 86 GLU A O 1
ATOM 645 N N . ILE A 1 87 ? -1.621 -0.590 3.885 1.00 91.94 87 ILE A N 1
ATOM 646 C CA . ILE A 1 87 ? -2.014 -0.077 2.559 1.00 91.94 87 ILE A CA 1
ATOM 647 C C . ILE A 1 87 ? -0.982 0.939 2.047 1.00 91.94 87 ILE A C 1
ATOM 649 O O . ILE A 1 87 ? -0.534 0.860 0.900 1.00 91.94 87 ILE A O 1
ATOM 653 N N . LEU A 1 88 ? -0.572 1.884 2.899 1.00 89.19 88 LEU A N 1
ATOM 654 C CA . LEU A 1 88 ? 0.429 2.894 2.550 1.00 89.19 88 LEU A CA 1
ATOM 655 C C . LEU A 1 88 ? 1.795 2.271 2.268 1.00 89.19 88 LEU A C 1
ATOM 657 O O . LEU A 1 88 ? 2.463 2.668 1.312 1.00 89.19 88 LEU A O 1
ATOM 661 N N . ARG A 1 89 ? 2.205 1.285 3.070 1.00 89.69 89 ARG A N 1
ATOM 662 C CA . ARG A 1 89 ? 3.460 0.563 2.876 1.00 89.69 89 ARG A CA 1
ATOM 663 C C . ARG A 1 89 ? 3.485 -0.147 1.526 1.00 89.69 89 ARG A C 1
ATOM 665 O O . ARG A 1 89 ? 4.426 0.069 0.769 1.00 89.69 89 ARG A O 1
ATOM 672 N N . ALA A 1 90 ? 2.446 -0.912 1.195 1.00 85.69 90 ALA A N 1
ATOM 673 C CA . ALA A 1 90 ? 2.348 -1.610 -0.085 1.00 85.69 90 ALA A CA 1
ATOM 674 C C . ALA A 1 90 ? 2.383 -0.635 -1.276 1.00 85.69 90 ALA A C 1
ATOM 676 O O . ALA A 1 90 ? 3.068 -0.879 -2.272 1.00 85.69 90 ALA A O 1
ATOM 677 N N . PHE A 1 91 ? 1.698 0.508 -1.158 1.00 85.75 91 PHE A N 1
ATOM 678 C CA . PHE A 1 91 ? 1.726 1.546 -2.188 1.00 85.75 91 PHE A CA 1
ATOM 679 C C . PHE A 1 91 ? 3.127 2.142 -2.380 1.00 85.75 91 PHE A C 1
ATOM 681 O O . PHE A 1 91 ? 3.595 2.274 -3.511 1.00 85.75 91 PHE A O 1
ATOM 688 N N . LEU A 1 92 ? 3.818 2.476 -1.286 1.00 84.25 92 LEU A N 1
ATOM 689 C CA . LEU A 1 92 ? 5.162 3.055 -1.330 1.00 84.25 92 LEU A CA 1
ATOM 690 C C . LEU A 1 92 ? 6.226 2.052 -1.786 1.00 84.25 92 LEU A C 1
ATOM 692 O O . LEU A 1 92 ? 7.125 2.440 -2.528 1.00 84.25 92 LEU A O 1
ATOM 696 N N . GLU A 1 93 ? 6.131 0.783 -1.386 1.00 83.62 93 GLU A N 1
ATOM 697 C CA . GLU A 1 93 ? 7.028 -0.281 -1.857 1.00 83.62 93 GLU A CA 1
ATOM 698 C C . GLU A 1 93 ? 6.933 -0.451 -3.377 1.00 83.62 93 GLU A C 1
ATOM 700 O O . GLU A 1 93 ? 7.958 -0.567 -4.046 1.00 83.62 93 GLU A O 1
ATOM 705 N N . TYR A 1 94 ? 5.726 -0.377 -3.942 1.00 78.88 94 TYR A N 1
ATOM 706 C CA . TYR A 1 94 ? 5.538 -0.451 -5.391 1.00 78.88 94 TYR A CA 1
ATOM 707 C C . TYR A 1 94 ? 5.968 0.836 -6.115 1.00 78.88 94 TYR A C 1
ATOM 709 O O . TYR A 1 94 ? 6.505 0.788 -7.224 1.00 78.88 94 TYR A O 1
ATOM 717 N N . ALA A 1 95 ? 5.752 2.000 -5.495 1.00 79.31 95 ALA A N 1
ATOM 718 C CA . ALA A 1 95 ? 6.109 3.294 -6.071 1.00 79.31 95 ALA A CA 1
ATOM 719 C C . ALA A 1 95 ? 7.614 3.597 -6.024 1.00 79.31 95 ALA A C 1
ATOM 721 O O . ALA A 1 95 ? 8.103 4.399 -6.825 1.00 79.31 95 ALA A O 1
ATOM 722 N N . ARG A 1 96 ? 8.365 2.984 -5.101 1.00 76.88 96 ARG A N 1
ATOM 723 C CA . ARG A 1 96 ? 9.796 3.245 -4.943 1.00 76.88 96 ARG A CA 1
ATOM 724 C C . ARG A 1 96 ? 10.601 2.445 -5.975 1.00 76.88 96 ARG A C 1
ATOM 726 O O . ARG A 1 96 ? 10.599 1.216 -5.930 1.00 76.88 96 ARG A O 1
ATOM 733 N N . PRO A 1 97 ? 11.363 3.095 -6.873 1.00 63.53 97 PRO A N 1
ATOM 734 C CA . PRO A 1 97 ? 12.330 2.382 -7.691 1.00 63.53 97 PRO A CA 1
ATOM 735 C C . PRO A 1 97 ? 13.426 1.834 -6.772 1.00 63.53 97 PRO A C 1
ATOM 737 O O . PRO A 1 97 ? 14.265 2.584 -6.276 1.00 63.53 97 PRO A O 1
ATOM 740 N N . ALA A 1 98 ? 13.412 0.527 -6.513 1.00 64.25 98 ALA A N 1
ATOM 741 C CA . ALA A 1 98 ? 14.565 -0.134 -5.924 1.00 64.25 98 ALA A CA 1
ATOM 742 C C . ALA A 1 98 ? 15.687 -0.126 -6.977 1.00 64.25 98 ALA A C 1
ATOM 744 O O . ALA A 1 98 ? 15.482 -0.668 -8.071 1.00 64.25 98 ALA A O 1
ATOM 745 N N . PRO A 1 99 ? 16.850 0.496 -6.710 1.00 60.75 99 PRO A N 1
ATOM 746 C CA . PRO A 1 99 ? 17.983 0.365 -7.608 1.00 60.75 99 PRO A CA 1
ATOM 747 C C . PRO A 1 99 ? 18.355 -1.117 -7.685 1.00 60.75 99 PRO A C 1
ATOM 749 O O . PRO A 1 99 ? 18.559 -1.773 -6.664 1.00 60.75 99 PRO A O 1
ATOM 752 N N . LEU A 1 100 ? 18.418 -1.655 -8.901 1.00 63.53 100 LEU A N 1
ATOM 753 C CA . LEU A 1 100 ? 18.908 -3.010 -9.128 1.00 63.53 100 LEU A CA 1
ATOM 754 C C . LEU A 1 100 ? 20.399 -3.049 -8.783 1.00 63.53 100 LEU A C 1
ATOM 756 O O . LEU A 1 100 ? 21.243 -2.660 -9.592 1.00 63.53 100 LEU A O 1
ATOM 760 N N . VAL A 1 101 ? 20.724 -3.526 -7.583 1.00 72.75 101 VAL A N 1
ATOM 761 C CA . VAL A 1 101 ? 22.104 -3.820 -7.197 1.00 72.75 101 VAL A CA 1
ATOM 762 C C . VAL A 1 101 ? 22.487 -5.141 -7.851 1.00 72.75 101 VAL A C 1
ATOM 764 O O . VAL A 1 101 ? 22.015 -6.207 -7.464 1.00 72.75 101 VAL A O 1
ATOM 767 N N . ARG A 1 102 ? 23.316 -5.071 -8.894 1.00 76.81 102 ARG A N 1
ATOM 768 C CA . ARG A 1 102 ? 23.850 -6.263 -9.557 1.00 76.81 102 ARG A CA 1
ATOM 769 C C . ARG A 1 102 ? 25.112 -6.705 -8.830 1.00 76.81 102 ARG A C 1
ATOM 771 O O . ARG A 1 102 ? 26.090 -5.966 -8.799 1.00 76.81 102 ARG A O 1
ATOM 778 N N . ALA A 1 103 ? 25.093 -7.917 -8.299 1.00 85.06 103 ALA A N 1
ATOM 779 C CA . ALA A 1 103 ? 26.251 -8.571 -7.707 1.00 85.06 103 ALA A CA 1
ATOM 780 C C . ALA A 1 103 ? 26.351 -10.005 -8.243 1.00 85.06 103 ALA A C 1
ATOM 782 O O . ALA A 1 103 ? 25.335 -10.608 -8.595 1.00 85.06 103 ALA A O 1
ATOM 783 N N . ARG A 1 104 ? 27.568 -10.558 -8.320 1.00 87.75 104 ARG A N 1
ATOM 784 C CA . ARG A 1 104 ? 27.724 -12.013 -8.452 1.00 87.75 104 ARG A CA 1
ATOM 785 C C . ARG A 1 104 ? 27.336 -12.627 -7.112 1.00 87.75 104 ARG A C 1
ATOM 787 O O . ARG A 1 104 ? 27.914 -12.259 -6.097 1.00 87.75 104 ARG A O 1
ATOM 794 N N . VAL A 1 105 ? 26.369 -13.531 -7.132 1.00 88.94 105 VAL A N 1
ATOM 795 C CA . VAL A 1 105 ? 25.860 -14.231 -5.951 1.00 88.94 105 VAL A CA 1
ATOM 796 C C . VAL A 1 105 ? 25.844 -15.722 -6.250 1.00 88.94 105 VAL A C 1
ATOM 798 O O . VAL A 1 105 ? 25.468 -16.134 -7.350 1.00 88.94 105 VAL A O 1
ATOM 801 N N . ASN A 1 106 ? 26.260 -16.520 -5.271 1.00 92.38 106 ASN A N 1
ATOM 802 C CA . ASN A 1 106 ? 26.023 -17.952 -5.257 1.00 92.38 106 ASN A CA 1
ATOM 803 C C . ASN A 1 106 ? 24.546 -18.185 -4.927 1.00 92.38 106 ASN A C 1
ATOM 805 O O . ASN A 1 106 ? 24.111 -17.884 -3.825 1.00 92.38 106 ASN A O 1
ATOM 809 N N . VAL A 1 107 ? 23.766 -18.696 -5.879 1.00 91.31 107 VAL A N 1
ATOM 810 C CA . VAL A 1 107 ? 22.308 -18.848 -5.723 1.00 91.31 107 VAL A CA 1
ATOM 811 C C . VAL A 1 107 ? 21.937 -19.835 -4.608 1.00 91.31 107 VAL A C 1
ATOM 813 O O . VAL A 1 107 ? 20.846 -19.733 -4.056 1.00 91.31 107 VAL A O 1
ATOM 816 N N . VAL A 1 108 ? 22.840 -20.752 -4.246 1.00 95.19 108 VAL A N 1
ATOM 817 C CA . VAL A 1 108 ? 22.617 -21.730 -3.171 1.00 95.19 108 VAL A CA 1
ATOM 818 C C . VAL A 1 108 ? 22.493 -21.041 -1.807 1.00 95.19 108 VAL A C 1
ATOM 820 O O . VAL A 1 108 ? 21.598 -21.378 -1.043 1.00 95.19 108 VAL A O 1
ATOM 823 N N . GLU A 1 109 ? 23.306 -20.015 -1.536 1.00 92.00 109 GLU A N 1
ATOM 824 C CA . GLU A 1 109 ? 23.339 -19.326 -0.234 1.00 92.00 109 GLU A CA 1
ATOM 825 C C . GLU A 1 109 ? 21.992 -18.666 0.139 1.00 92.00 109 GLU A C 1
ATOM 827 O O . GLU A 1 109 ? 21.447 -19.002 1.191 1.00 92.00 109 GLU A O 1
ATOM 832 N N . PRO A 1 110 ? 21.371 -17.810 -0.704 1.00 90.88 110 PRO A N 1
ATOM 833 C CA 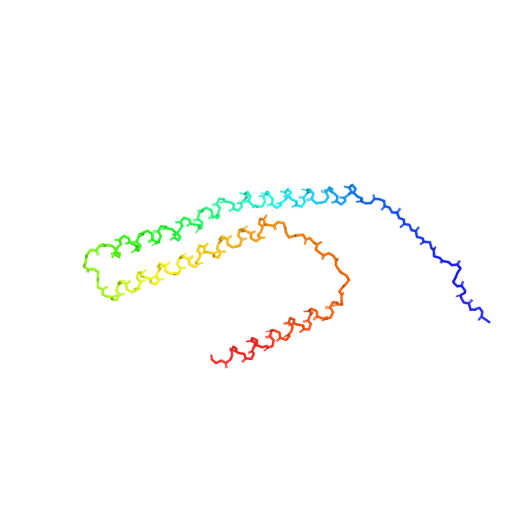. PRO A 1 110 ? 20.050 -17.255 -0.407 1.00 90.88 110 PRO A CA 1
ATOM 834 C C . PRO A 1 110 ? 18.953 -18.315 -0.286 1.00 90.88 110 PRO A C 1
ATOM 836 O O . PRO A 1 110 ? 17.987 -18.116 0.447 1.00 90.88 110 PRO A O 1
ATOM 839 N N . ILE A 1 111 ? 19.057 -19.420 -1.033 1.00 94.31 111 ILE A N 1
ATOM 840 C CA . ILE A 1 111 ? 18.074 -20.506 -0.967 1.00 94.31 111 ILE A CA 1
ATOM 841 C C . ILE A 1 111 ? 18.156 -21.202 0.392 1.00 94.31 111 ILE A C 1
ATOM 843 O O . ILE A 1 111 ? 17.120 -21.386 1.029 1.00 94.31 111 ILE A O 1
ATOM 847 N N . ASP A 1 112 ? 19.361 -21.527 0.858 1.00 95.19 112 ASP A N 1
ATOM 848 C CA . ASP A 1 112 ? 19.567 -22.164 2.159 1.00 95.19 112 ASP A CA 1
ATOM 849 C C . ASP A 1 112 ? 19.106 -21.255 3.308 1.00 95.19 112 ASP A C 1
ATOM 851 O O . ASP A 1 112 ? 18.410 -21.713 4.214 1.00 95.19 112 ASP A O 1
ATOM 855 N N . GLU A 1 113 ? 19.388 -19.948 3.247 1.00 89.75 113 GLU A N 1
ATOM 856 C CA . GLU A 1 113 ? 18.881 -18.977 4.231 1.00 89.75 113 GLU A CA 1
ATOM 857 C C . GLU A 1 113 ? 17.346 -18.965 4.299 1.00 89.75 113 GLU A C 1
ATOM 859 O O . GLU A 1 113 ? 16.757 -18.959 5.386 1.00 89.75 113 GLU A O 1
ATOM 864 N N . VAL A 1 114 ? 16.676 -18.993 3.142 1.00 92.75 114 VAL A N 1
ATOM 865 C CA . VAL A 1 114 ? 15.210 -19.043 3.078 1.00 92.75 114 VAL A CA 1
ATOM 866 C C . VAL A 1 114 ? 14.678 -20.367 3.632 1.00 92.75 114 VAL A C 1
ATOM 868 O O . VAL A 1 114 ? 13.685 -20.353 4.363 1.00 92.75 114 VAL A O 1
ATOM 871 N N . LEU A 1 115 ? 15.329 -21.496 3.337 1.00 93.75 115 LEU A N 1
ATOM 872 C CA . LEU A 1 115 ? 14.944 -22.807 3.867 1.00 93.75 115 LEU A CA 1
ATOM 873 C C . LEU A 1 115 ? 15.036 -22.841 5.396 1.00 93.75 115 LEU A C 1
ATOM 875 O O . LEU A 1 115 ? 14.065 -23.226 6.046 1.00 93.75 115 LEU A O 1
ATOM 879 N N . VAL A 1 116 ? 16.125 -22.328 5.976 1.00 91.94 116 VAL A N 1
ATOM 880 C CA . VAL A 1 116 ? 16.295 -22.224 7.437 1.00 91.94 116 VAL A CA 1
ATOM 881 C C . VAL A 1 116 ? 15.171 -21.399 8.077 1.00 91.94 116 VAL A C 1
ATOM 883 O O . VAL A 1 116 ? 14.611 -21.790 9.105 1.00 91.94 116 VAL A O 1
ATOM 886 N N . LEU A 1 117 ? 14.793 -20.268 7.469 1.00 88.00 117 LEU A N 1
ATOM 887 C CA . LEU A 1 117 ? 13.698 -19.425 7.968 1.00 88.00 117 LEU A CA 1
ATOM 888 C C . LEU A 1 117 ? 12.333 -20.130 7.912 1.00 88.00 117 LEU A C 1
ATOM 890 O O . LEU A 1 117 ? 11.504 -19.951 8.812 1.00 88.00 117 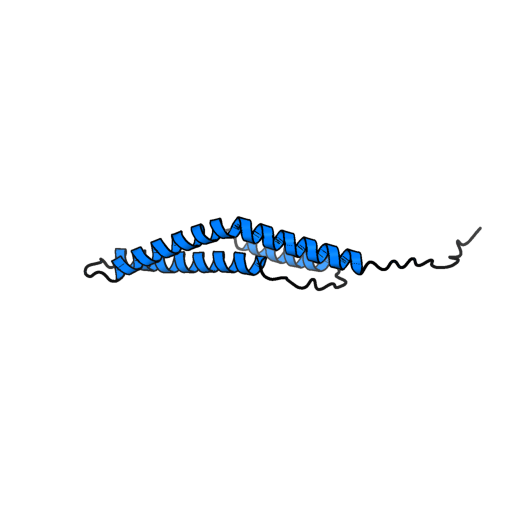LEU A O 1
ATOM 894 N N . LEU A 1 118 ? 12.082 -20.919 6.866 1.00 89.94 118 LEU A N 1
ATOM 895 C CA . LEU A 1 118 ? 10.838 -21.675 6.707 1.00 89.94 118 LEU A CA 1
ATOM 896 C C . LEU A 1 118 ? 10.755 -22.851 7.685 1.00 89.94 118 LEU A C 1
ATOM 898 O O . LEU A 1 118 ? 9.704 -23.053 8.296 1.00 89.94 118 LEU A O 1
ATOM 902 N N . GLU A 1 119 ? 11.857 -23.570 7.898 1.00 88.19 119 GLU A N 1
ATOM 903 C CA . GLU A 1 119 ? 11.950 -24.649 8.887 1.00 88.19 119 GLU A CA 1
ATOM 904 C C . GLU A 1 119 ? 11.677 -24.136 10.308 1.00 88.19 119 GLU A C 1
ATOM 906 O O . GLU A 1 119 ? 10.908 -24.747 11.055 1.00 88.19 119 GLU A O 1
ATOM 911 N N . HIS A 1 120 ? 12.208 -22.960 10.663 1.00 76.94 120 HIS A N 1
ATOM 912 C CA . HIS A 1 120 ? 11.950 -22.341 11.967 1.00 76.94 120 HIS A CA 1
ATOM 913 C C . HIS A 1 120 ? 10.477 -21.943 12.166 1.00 76.94 120 HIS A C 1
ATOM 915 O O . HIS A 1 120 ? 9.941 -22.088 13.266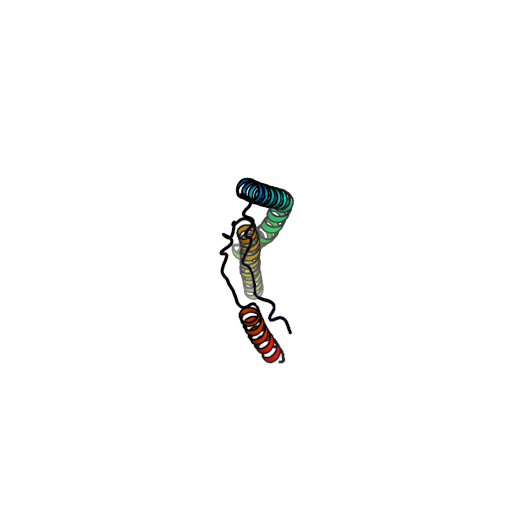 1.00 76.94 120 HIS A O 1
ATOM 921 N N . ARG A 1 121 ? 9.785 -21.472 11.117 1.00 66.44 121 ARG A N 1
ATOM 922 C CA . ARG A 1 121 ? 8.341 -21.166 11.195 1.00 66.44 121 ARG A CA 1
ATOM 923 C C . ARG A 1 121 ? 7.477 -22.420 11.262 1.00 66.44 121 ARG A C 1
ATOM 925 O O . ARG A 1 121 ? 6.471 -22.401 11.965 1.00 66.44 121 ARG A O 1
ATOM 932 N N . ALA A 1 122 ? 7.856 -23.489 10.565 1.00 64.94 122 ALA A N 1
ATOM 933 C CA . ALA A 1 122 ? 7.151 -24.767 10.630 1.00 64.94 122 ALA A CA 1
ATOM 934 C C . ALA A 1 122 ? 7.261 -25.402 12.028 1.00 64.94 122 ALA A C 1
ATOM 936 O O . ALA A 1 122 ? 6.269 -25.893 12.563 1.00 64.94 122 ALA A O 1
ATOM 937 N N . ALA A 1 123 ? 8.432 -25.306 12.667 1.00 60.12 123 ALA A N 1
ATOM 938 C CA . ALA A 1 123 ? 8.634 -25.773 14.038 1.00 60.12 123 ALA A CA 1
ATOM 939 C C . ALA A 1 123 ? 7.881 -24.924 15.085 1.00 60.12 123 ALA A C 1
ATOM 941 O O . ALA A 1 123 ? 7.389 -25.463 16.072 1.00 60.12 123 ALA A O 1
ATOM 942 N N . ALA A 1 124 ? 7.744 -23.611 14.864 1.00 58.59 124 ALA A N 1
ATOM 943 C CA . ALA A 1 124 ? 7.050 -22.700 15.781 1.00 58.59 124 ALA A CA 1
ATOM 944 C C . ALA A 1 124 ? 5.512 -22.665 15.614 1.00 58.59 124 ALA A C 1
ATOM 946 O O . ALA A 1 124 ? 4.825 -22.091 16.454 1.00 58.59 124 ALA A O 1
ATOM 947 N N . GLY A 1 125 ? 4.967 -23.253 14.541 1.00 52.34 125 GLY A N 1
ATOM 948 C CA . GLY A 1 125 ? 3.536 -23.236 14.203 1.00 52.34 125 GLY A CA 1
ATOM 949 C C . GLY A 1 125 ? 2.731 -24.464 14.639 1.00 52.34 125 GLY A C 1
ATOM 950 O O . GLY A 1 125 ? 1.601 -24.621 14.186 1.00 52.34 125 GLY A O 1
ATOM 951 N N . THR A 1 126 ? 3.292 -25.338 15.483 1.00 45.66 126 THR A N 1
ATOM 952 C CA . THR A 1 126 ? 2.613 -26.559 15.957 1.00 45.66 126 THR A CA 1
ATOM 953 C C . THR A 1 126 ? 2.339 -26.503 17.464 1.00 45.66 126 THR A C 1
ATOM 955 O O . THR A 1 126 ? 2.881 -27.314 18.207 1.00 45.66 126 THR A O 1
ATOM 958 N N . LEU A 1 127 ? 1.523 -25.542 17.916 1.00 41.19 127 LEU A N 1
ATOM 959 C CA . LEU A 1 127 ? 0.801 -25.565 19.201 1.00 41.19 127 LEU A CA 1
ATOM 960 C C . LEU A 1 127 ? -0.534 -24.824 19.065 1.00 41.19 127 LEU A C 1
ATOM 962 O O . LEU A 1 127 ? -0.506 -23.646 18.644 1.00 41.19 127 LEU A O 1
#

pLDDT: mean 85.58, std 11.86, range [41.19, 96.88]

Sequence (127 aa):
GDEDEQLGVICACEDLTAVRAMEERLRQADRLATLGRMSANIAHEIRNPLASLTGAIEVLASNGTAGEVRERLAQIVLKESGRLSEILRAFLEYARPAPLVRARVNVVEPIDEVLVLLEHRAAAGTL

Foldseek 3Di:
DDDPPDPDDDDDDDPCPVVVVVVVVVVLVVLVVVLVVCVVVLVVQLVVLVVLLVVLVVVLPDPDDDPVSVVVSVVSNVVSVVVNVVSVVVSVVSVDPDPPDDDDDDPVVVVVVVVVVVVVVVVVPDD

Secondary structure (DSSP, 8-state):
----------------HHHHHHHHHHHHHHHHHHHHHHHHHHHHHHHHHHHHHHHHHHHHHSTT--HHHHHHHHHHHHHHHHHHHHHHHHHHHHHS----------THHHHHHHHHHHHHHHHHT--

Radius of gyration: 27.12 Å; chains: 1; bounding box: 69×50×60 Å